Protein AF-A0A928U7F3-F1 (afdb_monomer)

Solvent-accessible surface area (backbone atoms only — not comparable to full-atom values): 9060 Å² total; per-residue (Å²): 130,66,70,42,72,34,93,86,77,70,48,79,35,59,64,86,54,61,47,37,93,84,77,61,50,74,54,89,68,88,76,76,92,75,88,82,84,86,81,84,83,84,86,74,95,69,89,91,80,71,87,81,70,75,76,76,86,79,80,78,76,76,83,55,61,68,59,56,49,50,27,54,47,36,42,52,48,17,53,53,52,25,50,50,33,44,52,51,14,54,55,46,19,63,64,29,47,80,78,35,62,66,56,11,55,49,38,36,53,52,21,49,52,50,18,50,53,51,26,50,53,32,40,51,53,18,50,51,54,49,53,54,52,52,51,52,51,50,52,51,52,53,50,56,56,50,61,73,69,58,132

pLDDT: mean 82.81, std 16.29, range [38.78, 98.19]

Radius of gyration: 26.11 Å; Cα contacts (8 Å, |Δi|>4): 104; chains: 1; bounding box: 52×38×79 Å

Sequence (151 aa):
MPTIQCQNCGAENVGTVNFCKQCGSKLERPSAPTPSPEPKAFAADLPASGTAVAPPPVRIENKFAALHGIASLCRLLAYIFAGLAVLGGIVAFFIALSDSFFAAVGALIGALIWATITYILWRVIGESISVLLDIEENTRRAATILEQRLP

Secondary structure (DSSP, 8-state):
--EEE-TTT--EEETT-SB-TTT--B----PPP----PPP-------------PPP------TTHHHHHHHHHHHHHHHHHHHHHHHHHHHHHHHHHTT-HHHHHHHHHHHHHHHHHHHHHHHHHHHHHHHHHHHHHHHHHHHHHHHTT--

Mean predicted aligned error: 15.54 Å

Foldseek 3Di:
DDWDADPVPRDIHDPPDQADPPPRHGGDDDDDDDDDDDDDDDDDDDDPDDDPPPPPDDPDPPPCPVLLVVLVVLLVVLVVQLVVLQVVLQVQLVVCVVPDNVSSVVSNVVSNVVSVVSSVVSNVVSVVSVVVVVVVVVVVVVVVVVVVVDD

Structure (mmCIF, N/CA/C/O backbone):
data_AF-A0A928U7F3-F1
#
_entry.id   AF-A0A928U7F3-F1
#
loop_
_atom_site.group_PDB
_atom_site.id
_atom_site.type_symbol
_atom_site.label_atom_id
_atom_site.label_alt_id
_atom_site.label_comp_id
_atom_site.label_asym_id
_atom_site.label_entity_id
_atom_site.label_seq_id
_atom_site.pdbx_PDB_ins_code
_atom_site.Cartn_x
_atom_site.Cartn_y
_atom_site.Cartn_z
_atom_site.occupancy
_atom_site.B_iso_or_equiv
_atom_site.auth_seq_id
_atom_site.auth_comp_id
_atom_site.auth_asym_id
_atom_site.auth_atom_id
_atom_site.pdbx_PDB_model_num
ATOM 1 N N . MET A 1 1 ? -14.747 -30.371 2.654 1.00 58.31 1 MET A N 1
ATOM 2 C CA . MET A 1 1 ? -14.410 -29.664 3.913 1.00 58.31 1 MET A CA 1
ATOM 3 C C . MET A 1 1 ? -15.557 -28.710 4.207 1.00 58.31 1 MET A C 1
ATOM 5 O O . MET A 1 1 ? -15.972 -28.059 3.258 1.00 58.31 1 MET A O 1
ATOM 9 N N . PRO A 1 2 ? -16.111 -28.653 5.429 1.00 79.06 2 PRO A N 1
ATOM 10 C CA . PRO A 1 2 ? -17.204 -27.730 5.727 1.00 79.06 2 PRO A CA 1
ATOM 11 C C . PRO A 1 2 ? -16.721 -26.284 5.567 1.00 79.06 2 PRO A C 1
ATOM 13 O O . PRO A 1 2 ? -15.642 -25.930 6.056 1.00 79.06 2 PRO A O 1
ATOM 16 N N . THR A 1 3 ? -17.496 -25.471 4.857 1.00 83.94 3 THR A N 1
ATOM 17 C CA . THR A 1 3 ? -17.262 -24.035 4.701 1.00 83.94 3 THR A CA 1
ATOM 18 C C . THR A 1 3 ? -18.208 -23.253 5.607 1.00 83.94 3 THR A C 1
ATOM 20 O O . THR A 1 3 ? -19.296 -23.714 5.949 1.00 83.94 3 THR A O 1
ATOM 23 N N . ILE A 1 4 ? -17.754 -22.091 6.069 1.00 88.38 4 ILE A N 1
ATOM 24 C CA . ILE A 1 4 ? -18.525 -21.169 6.899 1.00 88.38 4 ILE A CA 1
ATOM 25 C C . ILE A 1 4 ? -18.519 -19.794 6.237 1.00 88.38 4 ILE A C 1
ATOM 27 O O . ILE A 1 4 ? -17.471 -19.275 5.844 1.00 88.38 4 ILE A O 1
ATOM 31 N N . GLN A 1 5 ? -19.706 -19.218 6.096 1.00 90.88 5 GLN A N 1
ATOM 32 C CA . GLN A 1 5 ? -19.887 -17.876 5.563 1.00 90.88 5 GLN A CA 1
ATOM 33 C C . GLN A 1 5 ? -19.646 -16.852 6.669 1.00 90.88 5 GLN A C 1
ATOM 35 O O . GLN A 1 5 ? -20.165 -16.969 7.781 1.00 90.88 5 GLN A O 1
ATOM 40 N N . CYS A 1 6 ? -18.839 -15.839 6.374 1.00 89.94 6 CY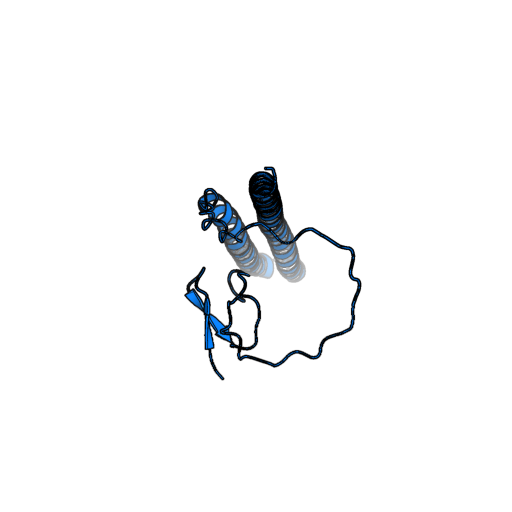S A N 1
ATOM 41 C CA . CYS A 1 6 ? -18.613 -14.748 7.304 1.00 89.94 6 CYS A CA 1
ATOM 42 C C . CYS A 1 6 ? -19.868 -13.872 7.401 1.00 89.94 6 CYS A C 1
ATOM 44 O O . CYS A 1 6 ? -20.237 -13.220 6.428 1.00 89.94 6 CYS A O 1
ATOM 46 N N . GLN A 1 7 ? -20.474 -13.777 8.587 1.00 87.62 7 GLN A N 1
ATOM 47 C CA . GLN A 1 7 ? -21.661 -12.935 8.796 1.00 87.62 7 GLN A CA 1
ATOM 48 C C . GLN A 1 7 ? -21.390 -11.427 8.656 1.00 87.62 7 GLN A C 1
ATOM 50 O O . GLN A 1 7 ? -22.325 -10.652 8.504 1.00 87.62 7 GLN A O 1
ATOM 55 N N . ASN A 1 8 ? -20.120 -11.008 8.688 1.00 85.00 8 ASN A N 1
ATOM 56 C CA . ASN A 1 8 ? -19.742 -9.600 8.584 1.00 85.00 8 ASN A CA 1
ATOM 57 C C . ASN A 1 8 ? -19.499 -9.134 7.136 1.00 85.00 8 ASN A C 1
ATOM 59 O O . ASN A 1 8 ? -19.794 -7.993 6.804 1.00 85.00 8 ASN A O 1
ATOM 63 N N . CYS A 1 9 ? -18.943 -9.987 6.266 1.00 85.69 9 CYS A N 1
ATOM 64 C CA . CYS A 1 9 ? -18.568 -9.589 4.897 1.00 85.69 9 CYS A CA 1
ATOM 65 C C . CYS A 1 9 ? -19.028 -10.544 3.787 1.00 85.69 9 CYS A C 1
ATOM 67 O O . CYS A 1 9 ? -18.752 -10.283 2.621 1.00 85.69 9 CYS A O 1
ATOM 69 N N . GLY A 1 10 ? -19.682 -11.660 4.124 1.00 86.31 10 GLY A N 1
ATOM 70 C CA . GLY A 1 10 ? -20.163 -12.644 3.147 1.00 86.31 10 GLY A CA 1
ATOM 71 C C . GLY A 1 10 ? -19.065 -13.453 2.451 1.00 86.31 10 GLY A C 1
ATOM 72 O O . GLY A 1 10 ? -19.337 -14.120 1.459 1.00 86.31 10 GLY A O 1
ATOM 73 N N . ALA A 1 11 ? -17.820 -13.383 2.931 1.00 88.38 11 ALA A N 1
ATOM 74 C CA . ALA A 1 11 ? -16.729 -14.185 2.393 1.00 88.38 11 ALA A CA 1
ATOM 75 C C . ALA A 1 11 ? -16.802 -15.634 2.890 1.00 88.38 11 ALA A C 1
ATOM 77 O O . ALA A 1 11 ? -17.009 -15.895 4.084 1.00 88.38 11 ALA A O 1
ATOM 78 N N . GLU A 1 12 ? -16.538 -16.573 1.987 1.00 91.50 12 GLU A N 1
ATOM 79 C CA . GLU A 1 12 ? -16.512 -17.994 2.300 1.00 91.50 12 GLU A CA 1
ATOM 80 C C . GLU A 1 12 ? -15.165 -18.391 2.921 1.00 91.50 12 GLU A C 1
ATOM 82 O O . GLU A 1 12 ? -14.086 -18.100 2.400 1.00 91.50 12 GLU A O 1
ATOM 87 N N . ASN A 1 13 ? -15.218 -19.048 4.078 1.00 88.88 13 ASN A N 1
ATOM 88 C CA . ASN A 1 13 ? -14.047 -19.458 4.839 1.00 88.88 13 ASN A CA 1
ATOM 89 C C . ASN A 1 13 ? -14.071 -20.966 5.099 1.00 88.88 13 ASN A C 1
ATOM 91 O O . ASN A 1 13 ? -15.123 -21.598 5.153 1.00 88.88 13 ASN A O 1
ATOM 95 N N . VAL A 1 14 ? -12.894 -21.559 5.301 1.00 86.31 14 VAL A N 1
ATOM 96 C CA . VAL A 1 14 ? -12.802 -22.966 5.719 1.00 86.31 14 VAL A CA 1
ATOM 97 C C . VAL A 1 14 ? -13.221 -23.088 7.187 1.00 86.31 14 VAL A C 1
ATOM 99 O O . VAL A 1 14 ? -12.790 -22.292 8.014 1.00 86.31 14 VAL A O 1
ATOM 102 N N . GLY A 1 15 ? -14.031 -24.084 7.547 1.00 80.38 15 GLY A N 1
ATOM 103 C CA . GLY A 1 15 ? -14.594 -24.214 8.903 1.00 80.38 15 GLY A CA 1
ATOM 104 C C . GLY A 1 15 ? -13.575 -24.434 10.036 1.00 80.38 15 GLY A C 1
ATOM 105 O O . GLY A 1 15 ? -13.957 -24.496 11.203 1.00 80.38 15 GLY A O 1
ATOM 106 N N . THR A 1 16 ? -12.284 -24.566 9.718 1.00 81.69 16 THR A N 1
ATOM 107 C CA . THR A 1 16 ? -11.184 -24.684 10.686 1.00 81.69 16 THR A CA 1
ATOM 108 C C . THR A 1 16 ? -10.583 -23.341 11.100 1.00 81.69 16 THR A C 1
ATOM 110 O O . THR A 1 16 ? -9.929 -23.286 12.143 1.00 81.69 16 THR A O 1
ATOM 113 N N . VAL A 1 17 ? -10.787 -22.263 10.330 1.00 82.75 17 VAL A N 1
ATOM 114 C CA . VAL A 1 17 ? -10.246 -20.942 10.681 1.00 82.75 17 VAL A CA 1
ATOM 115 C C . VAL A 1 17 ? -11.120 -20.243 11.720 1.00 82.75 17 VAL A C 1
ATOM 117 O O . VAL A 1 17 ? -12.344 -20.291 11.664 1.00 82.75 17 VAL A O 1
ATOM 120 N N . ASN A 1 18 ? -10.479 -19.577 12.681 1.00 90.12 18 ASN A N 1
ATOM 121 C CA . ASN A 1 18 ? -11.166 -18.825 13.738 1.00 90.12 18 ASN A CA 1
ATOM 122 C C . ASN A 1 18 ? -11.550 -17.399 13.310 1.00 90.12 18 ASN A C 1
ATOM 124 O O . ASN A 1 18 ? -12.398 -16.775 13.946 1.00 90.12 18 ASN A O 1
ATOM 128 N N . PHE A 1 19 ? -10.933 -16.894 12.239 1.00 91.62 19 PHE A N 1
ATOM 129 C CA . PHE A 1 19 ? -11.094 -15.530 11.742 1.00 91.62 19 PHE A CA 1
ATOM 130 C C . PHE A 1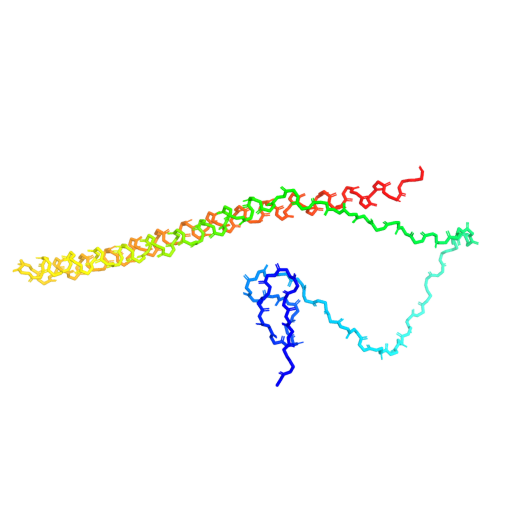 19 ? -11.321 -15.534 10.232 1.00 91.62 19 PHE A C 1
ATOM 132 O O . PHE A 1 19 ? -10.777 -16.376 9.512 1.00 91.62 19 PHE A O 1
ATOM 139 N N . CYS A 1 20 ? -12.117 -14.580 9.758 1.00 91.88 20 CYS A N 1
ATOM 140 C CA . CYS A 1 20 ? -12.372 -14.386 8.341 1.00 91.88 20 CYS A CA 1
ATOM 141 C C . CYS A 1 20 ? -11.102 -13.919 7.620 1.00 91.88 20 CYS A C 1
ATOM 143 O O . CYS A 1 20 ? -10.490 -12.924 8.004 1.00 91.88 20 CYS A O 1
ATOM 145 N N . LYS A 1 21 ? -10.748 -14.587 6.522 1.00 89.81 21 LYS A N 1
ATOM 146 C CA . LYS A 1 21 ? -9.566 -14.262 5.705 1.00 89.81 21 LYS A CA 1
ATOM 147 C C . LYS A 1 21 ? -9.681 -12.922 4.974 1.00 89.81 21 LYS A C 1
ATOM 149 O O . LYS A 1 21 ? -8.672 -12.376 4.546 1.00 89.81 21 LYS A O 1
ATOM 154 N N . GLN A 1 22 ? -10.906 -12.425 4.807 1.00 83.75 22 GLN A N 1
ATOM 155 C CA . GLN A 1 22 ? -11.198 -11.233 4.015 1.00 83.75 22 GLN A CA 1
ATOM 156 C C . GLN A 1 22 ? -11.453 -9.993 4.876 1.00 83.75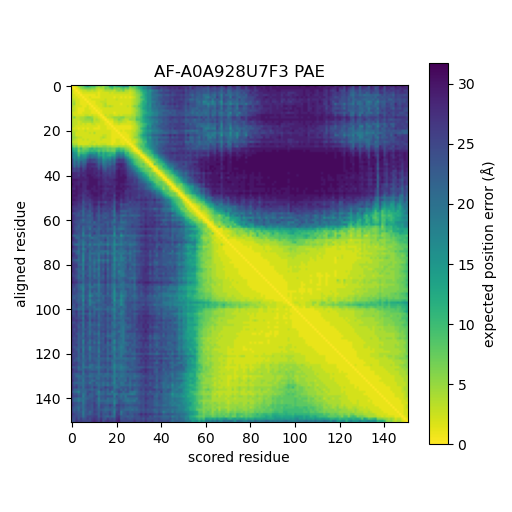 22 GLN A C 1
ATOM 158 O O . GLN A 1 22 ? -11.024 -8.905 4.506 1.00 83.75 22 GLN A O 1
ATOM 163 N N . CYS A 1 23 ? -12.112 -10.140 6.030 1.00 85.88 23 CYS A N 1
ATOM 164 C CA . CYS A 1 23 ? -12.452 -9.009 6.902 1.00 85.88 23 CYS A CA 1
ATOM 165 C C . CYS A 1 23 ? -11.961 -9.148 8.351 1.00 85.88 23 CYS A C 1
ATOM 167 O O . CYS A 1 23 ? -12.291 -8.303 9.174 1.00 85.88 23 CYS A O 1
ATOM 169 N N . GLY A 1 24 ? -11.259 -10.230 8.704 1.00 86.62 24 GLY A N 1
ATOM 170 C CA . GLY A 1 24 ? -10.687 -10.434 10.042 1.00 86.62 24 GLY A CA 1
ATOM 171 C C . GLY A 1 24 ? -11.685 -10.740 11.166 1.00 86.62 24 GLY A C 1
ATOM 172 O O . GLY A 1 24 ? -11.266 -11.054 12.275 1.00 86.62 24 GLY A O 1
ATOM 173 N N . SER A 1 25 ? -12.998 -10.706 10.913 1.00 88.62 25 SER A N 1
ATOM 174 C CA . SER A 1 25 ? -14.005 -10.938 11.957 1.00 88.62 25 SER A CA 1
ATOM 175 C C . SER A 1 25 ? -13.927 -12.365 12.502 1.00 88.62 25 SER A C 1
ATOM 177 O O . SER A 1 25 ? -13.749 -13.318 11.734 1.00 88.62 25 SER A O 1
ATOM 179 N N . LYS A 1 26 ? -14.134 -12.530 13.810 1.00 91.62 26 LYS A N 1
ATOM 180 C CA . LYS A 1 26 ? -14.222 -13.849 14.443 1.00 91.62 26 LYS A CA 1
ATOM 181 C C . LYS A 1 26 ? -15.398 -14.637 13.856 1.00 91.62 26 LYS A C 1
ATOM 183 O O . LYS A 1 26 ? -16.487 -14.096 13.689 1.00 91.62 26 LYS A O 1
ATOM 188 N N . LEU A 1 27 ? -15.165 -15.900 13.518 1.00 89.31 27 LEU A N 1
ATOM 189 C CA . LEU A 1 27 ? -16.194 -16.798 13.001 1.00 89.31 27 LEU A CA 1
ATOM 190 C C . LEU A 1 27 ? -16.787 -17.575 14.181 1.00 89.31 27 LEU A C 1
ATOM 192 O O . LEU A 1 27 ? -16.086 -18.353 14.832 1.00 89.31 27 LEU A O 1
ATOM 196 N N . GLU A 1 28 ? -18.061 -17.337 14.491 1.00 74.88 28 GLU A N 1
ATOM 197 C CA . GLU A 1 28 ? -18.766 -18.069 15.544 1.00 74.88 28 GLU A CA 1
ATOM 198 C C . GLU A 1 28 ? -19.042 -19.500 15.081 1.00 74.88 28 GLU A C 1
ATOM 200 O O . GLU A 1 28 ? -19.785 -19.740 14.129 1.00 74.88 28 GLU A O 1
ATOM 205 N N . ARG A 1 29 ? -18.406 -20.467 15.749 1.00 72.31 29 ARG A N 1
ATOM 206 C CA . ARG A 1 29 ? -18.692 -21.888 15.555 1.00 72.31 29 ARG A CA 1
ATOM 207 C C . ARG A 1 29 ? -19.743 -22.341 16.567 1.00 72.31 29 ARG A C 1
ATOM 209 O O . ARG A 1 29 ? -19.584 -22.043 17.751 1.00 72.31 29 ARG A O 1
ATOM 216 N N . PRO A 1 30 ? -20.744 -23.133 16.149 1.00 59.53 30 PRO A N 1
ATOM 217 C CA . PRO A 1 30 ? -21.536 -23.920 17.079 1.00 59.53 30 PRO A CA 1
ATOM 218 C C . PRO A 1 30 ? -20.595 -24.851 17.852 1.00 59.53 30 PRO A C 1
ATOM 220 O O . PRO A 1 30 ? -19.959 -25.738 17.282 1.00 59.53 30 PRO A O 1
ATOM 223 N N . SER A 1 31 ? -20.444 -24.587 19.145 1.00 46.38 31 SER A N 1
ATOM 224 C CA . SER A 1 31 ? -19.660 -25.403 20.065 1.00 46.38 31 SER A CA 1
ATOM 225 C C . SER A 1 31 ? -20.350 -26.755 20.240 1.00 46.38 31 SER A C 1
ATOM 227 O O . SER A 1 31 ? -21.460 -26.808 20.765 1.00 46.38 31 SER A O 1
ATOM 229 N N . ALA A 1 32 ? -19.704 -27.850 19.835 1.00 50.53 32 ALA A N 1
ATOM 230 C CA . ALA A 1 32 ? -20.105 -29.174 20.306 1.00 50.53 32 ALA A CA 1
ATOM 231 C C . ALA A 1 32 ? -19.839 -29.253 21.826 1.00 50.53 32 ALA A C 1
ATOM 233 O O . ALA A 1 32 ? -18.841 -28.692 22.288 1.00 50.53 32 ALA A O 1
ATOM 234 N N . PRO A 1 33 ? -20.711 -29.890 22.625 1.00 48.91 33 PRO A N 1
ATOM 235 C CA . PRO A 1 33 ? -20.531 -29.960 24.068 1.00 48.91 33 PRO A CA 1
ATOM 236 C C . PRO A 1 33 ? -19.401 -30.941 24.400 1.00 48.91 33 PRO A C 1
ATOM 238 O O . PRO A 1 33 ? -19.514 -32.133 24.123 1.00 48.91 33 PRO A O 1
ATOM 241 N N . THR A 1 34 ? -18.325 -30.452 25.015 1.00 38.78 34 THR A N 1
ATOM 242 C CA . THR A 1 34 ? -17.273 -31.300 25.596 1.00 38.78 34 THR A CA 1
ATOM 243 C C . THR A 1 34 ? -17.348 -31.200 27.123 1.00 38.78 34 THR A C 1
ATOM 245 O O . THR A 1 34 ? -17.373 -30.082 27.644 1.00 38.78 34 THR A O 1
ATOM 248 N N . PRO A 1 35 ? -17.405 -32.331 27.852 1.00 56.53 35 PRO A N 1
ATOM 249 C CA . PRO A 1 35 ? -17.527 -32.345 29.304 1.00 56.53 35 PRO A CA 1
ATOM 250 C C . PRO A 1 35 ? -16.217 -31.931 29.991 1.00 56.53 35 PRO A C 1
ATOM 252 O O . PRO A 1 35 ? -15.120 -32.314 29.587 1.00 56.53 35 PRO A O 1
ATOM 255 N N . SER A 1 36 ? -16.379 -31.129 31.040 1.00 45.09 36 SER A N 1
ATOM 256 C CA . SER A 1 36 ? -15.346 -30.566 31.913 1.00 45.09 36 SER A CA 1
ATOM 257 C C . SER A 1 36 ? -14.707 -31.619 32.831 1.00 45.09 36 SER A C 1
ATOM 259 O O . SER A 1 36 ? -15.438 -32.432 33.399 1.00 45.09 36 SER A O 1
ATOM 261 N N . PRO A 1 37 ? -13.388 -31.551 33.089 1.00 56.62 37 PRO A N 1
ATOM 262 C CA . PRO A 1 37 ? -12.808 -31.957 34.359 1.00 56.62 37 PRO A CA 1
ATOM 263 C C . PRO A 1 37 ? -12.411 -30.718 35.176 1.00 56.62 37 PRO A C 1
ATOM 265 O O . PRO A 1 37 ? -11.565 -29.912 34.793 1.00 56.62 37 PRO A O 1
ATOM 268 N N . GLU A 1 38 ? -13.055 -30.614 36.328 1.00 52.44 38 GLU A N 1
ATOM 269 C CA . GLU A 1 38 ? -12.907 -29.635 37.402 1.00 52.44 38 GLU A CA 1
ATOM 270 C C . GLU A 1 38 ? -11.523 -29.685 38.090 1.00 52.44 38 GLU A C 1
ATOM 272 O O . GLU A 1 38 ? -11.069 -30.766 38.479 1.00 52.44 38 GLU A O 1
ATOM 277 N N . PRO A 1 39 ? -10.865 -28.533 38.330 1.00 48.28 39 PRO A N 1
ATOM 278 C CA . PRO A 1 39 ? -9.870 -28.399 39.392 1.00 48.28 39 PRO A CA 1
ATOM 279 C C . PRO A 1 39 ? -10.442 -27.651 40.605 1.00 48.28 39 PRO A C 1
ATOM 281 O O . PRO A 1 39 ? -11.078 -26.605 40.493 1.00 48.28 39 PRO A O 1
ATOM 284 N N . LYS A 1 40 ? -10.165 -28.225 41.776 1.00 51.78 40 LYS A N 1
ATOM 285 C CA . LYS A 1 40 ? -10.686 -27.902 43.107 1.00 51.78 40 LYS A CA 1
ATOM 286 C C . LYS A 1 40 ? -10.451 -26.454 43.571 1.00 51.78 40 LYS A C 1
ATOM 288 O O . LYS A 1 40 ? -9.325 -25.971 43.573 1.00 51.78 40 LYS A O 1
ATOM 293 N N . ALA A 1 41 ? -11.535 -25.881 44.095 1.00 48.84 41 ALA A N 1
ATOM 294 C CA . ALA A 1 41 ? -11.662 -25.075 45.313 1.00 48.84 41 ALA A CA 1
ATOM 295 C C . ALA A 1 41 ? -10.581 -24.020 45.636 1.00 48.84 41 ALA A C 1
ATOM 297 O O . ALA A 1 41 ? -9.586 -24.301 46.300 1.00 48.84 41 ALA A O 1
ATOM 298 N N . PHE A 1 42 ? -10.917 -22.760 45.351 1.00 46.22 42 PHE A N 1
ATOM 299 C CA . PHE A 1 42 ? -10.642 -21.649 46.263 1.00 46.22 42 PHE A CA 1
ATOM 300 C C .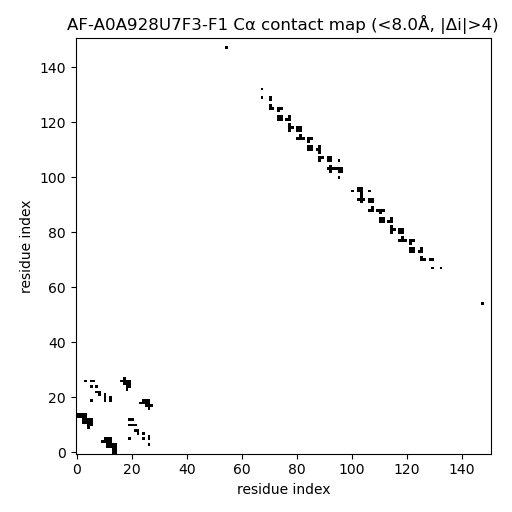 PHE A 1 42 ? -11.995 -21.031 46.638 1.00 46.22 42 PHE A C 1
ATOM 302 O O . PHE A 1 42 ? -12.549 -20.216 45.905 1.00 46.22 42 PHE A O 1
ATOM 309 N N . ALA A 1 43 ? -12.578 -21.510 47.738 1.00 50.06 43 ALA A N 1
ATOM 310 C CA . ALA A 1 43 ? -13.772 -20.916 48.321 1.00 50.06 43 ALA A CA 1
ATOM 311 C C . ALA A 1 43 ? -13.336 -19.711 49.164 1.00 50.06 43 ALA A C 1
ATOM 313 O O . ALA A 1 43 ? -12.794 -19.874 50.254 1.00 50.06 43 ALA A O 1
ATOM 314 N N . ALA A 1 44 ? -13.536 -18.511 48.626 1.00 49.59 44 ALA A N 1
ATOM 315 C CA . ALA A 1 44 ? -13.709 -17.312 49.430 1.00 49.59 44 ALA A CA 1
ATOM 316 C C . ALA A 1 44 ? -15.202 -16.979 49.386 1.00 49.59 44 ALA A C 1
ATOM 318 O O . ALA A 1 44 ? -15.760 -16.759 48.309 1.00 49.59 44 ALA A O 1
ATOM 319 N N . ASP A 1 45 ? -15.838 -17.034 50.553 1.00 50.53 45 ASP A N 1
ATOM 320 C CA . ASP A 1 45 ? -17.264 -16.812 50.757 1.00 50.53 45 ASP A CA 1
ATOM 321 C C . ASP A 1 45 ? -17.713 -15.457 50.189 1.00 50.53 45 ASP A C 1
ATOM 323 O O . ASP A 1 45 ? -17.381 -14.394 50.714 1.00 50.53 45 ASP A O 1
ATOM 327 N N . LEU A 1 46 ? -18.510 -15.502 49.121 1.00 56.50 46 LEU A N 1
ATOM 328 C CA . LEU A 1 46 ? -19.330 -14.388 48.650 1.00 56.50 46 LEU A CA 1
ATOM 329 C C . LEU A 1 46 ? -20.801 -14.772 48.873 1.00 56.50 46 LEU A C 1
ATOM 331 O O . LEU A 1 46 ? -21.204 -15.863 48.459 1.00 56.50 46 LEU A O 1
ATOM 335 N N . PRO A 1 47 ? -21.617 -13.923 49.526 1.00 53.47 47 PRO A N 1
ATOM 336 C CA . PRO A 1 47 ? -23.010 -14.243 49.803 1.00 53.47 47 PRO A CA 1
ATOM 337 C C . PRO A 1 47 ? -23.801 -14.399 48.500 1.00 53.47 47 PRO A C 1
ATOM 339 O O . PRO A 1 47 ? -23.948 -13.472 47.704 1.00 53.47 47 PRO A O 1
ATOM 342 N N . ALA A 1 48 ? -24.334 -15.604 48.307 1.00 56.25 48 ALA A N 1
ATOM 343 C CA . ALA A 1 48 ? -25.235 -15.955 47.225 1.00 56.25 48 ALA A CA 1
ATOM 344 C C . ALA A 1 48 ? -26.639 -15.396 47.504 1.00 56.25 48 ALA A C 1
ATOM 346 O O . ALA A 1 48 ? -27.475 -16.050 48.124 1.00 56.25 48 ALA A O 1
ATOM 347 N N . SER A 1 49 ? -26.914 -14.176 47.050 1.00 55.62 49 SER A N 1
ATOM 348 C CA . SER A 1 49 ? -28.284 -13.728 46.774 1.00 55.62 49 SER A CA 1
ATOM 349 C C . SER A 1 49 ? -28.281 -12.514 45.863 1.00 55.62 49 SER A C 1
ATOM 351 O O . SER A 1 49 ? -28.321 -11.367 46.291 1.00 55.62 49 SER A O 1
ATOM 353 N N . GLY A 1 50 ? -28.260 -12.803 44.571 1.00 53.84 50 GLY A N 1
ATOM 354 C CA . GLY A 1 50 ? -28.694 -11.891 43.532 1.00 53.84 50 GLY A CA 1
ATOM 355 C C . GLY A 1 50 ? -29.158 -12.752 42.375 1.00 53.84 50 GLY A C 1
ATOM 356 O O . GLY A 1 50 ? -28.358 -13.480 41.793 1.00 53.84 50 GLY A O 1
ATOM 357 N N . THR A 1 51 ? -30.456 -12.739 42.079 1.00 51.97 51 THR A N 1
ATOM 358 C CA . THR A 1 51 ? -30.988 -13.264 40.820 1.00 51.97 51 THR A CA 1
ATOM 359 C C . THR A 1 51 ? -30.144 -12.694 39.688 1.00 51.97 51 THR A C 1
ATOM 361 O O . THR A 1 51 ? -30.168 -11.484 39.466 1.00 51.97 51 THR A O 1
ATOM 364 N N . ALA A 1 52 ? -29.365 -13.545 39.020 1.00 56.28 52 ALA A N 1
ATOM 365 C CA . ALA A 1 52 ? -28.584 -13.168 37.854 1.00 56.28 52 ALA A CA 1
ATOM 366 C C . ALA A 1 52 ? -29.560 -12.813 36.726 1.00 56.28 52 ALA A C 1
ATOM 368 O O . ALA A 1 52 ? -29.944 -13.653 35.913 1.00 56.28 52 ALA A O 1
ATOM 369 N N . VAL A 1 53 ? -30.018 -11.564 36.720 1.00 61.31 53 VAL A N 1
ATOM 370 C CA . VAL A 1 53 ? -30.671 -10.963 35.567 1.00 61.31 53 VAL A CA 1
ATOM 371 C C . VAL A 1 53 ? -29.601 -10.932 34.486 1.00 61.31 53 VAL A C 1
ATOM 373 O O . VAL A 1 53 ? -28.579 -10.263 34.642 1.00 61.31 53 VAL A O 1
ATOM 376 N N . ALA A 1 54 ? -29.791 -11.723 33.429 1.00 65.75 54 ALA A N 1
ATOM 377 C CA . ALA A 1 54 ? -28.916 -11.671 32.269 1.00 65.75 54 ALA A CA 1
ATOM 378 C C . ALA A 1 54 ? -28.840 -10.205 31.807 1.00 65.75 54 ALA A C 1
ATOM 380 O O . ALA A 1 54 ? -29.898 -9.589 31.625 1.00 65.75 54 ALA A O 1
ATOM 381 N N . PRO A 1 55 ? -27.636 -9.620 31.669 1.00 62.03 55 PRO A N 1
ATOM 382 C CA . PRO A 1 55 ? -27.525 -8.231 31.267 1.00 62.03 55 PRO A CA 1
ATOM 383 C C . PRO A 1 55 ? -28.230 -8.057 29.917 1.00 62.03 55 PRO A C 1
ATOM 385 O O . PRO A 1 55 ? -28.097 -8.919 29.038 1.00 62.03 55 PRO A O 1
ATOM 388 N N . PRO A 1 56 ? -29.014 -6.980 29.743 1.00 68.31 56 PRO A N 1
ATOM 389 C CA . PRO A 1 56 ? -29.698 -6.732 28.488 1.00 68.31 56 PRO A CA 1
ATOM 390 C C . PRO A 1 56 ? -28.668 -6.660 27.351 1.00 68.31 56 PRO A C 1
ATOM 392 O O . PRO A 1 56 ? -27.559 -6.153 27.557 1.00 68.31 56 PRO A O 1
ATOM 395 N N . PRO A 1 57 ? -29.003 -7.163 26.150 1.00 69.62 57 PRO A N 1
ATOM 396 C CA . PRO A 1 57 ? -28.086 -7.134 25.021 1.00 69.62 57 PRO A CA 1
ATOM 397 C C . PRO A 1 57 ? -27.724 -5.682 24.692 1.00 69.62 57 PRO A C 1
ATOM 399 O O . PRO A 1 57 ? -28.566 -4.907 24.235 1.00 69.62 57 PRO A O 1
ATOM 402 N N . VAL A 1 58 ? -26.464 -5.309 24.927 1.00 63.00 58 VAL A N 1
ATOM 403 C CA . VAL A 1 58 ? -25.941 -3.990 24.558 1.00 63.00 58 VAL A CA 1
ATOM 404 C C . VAL A 1 58 ? -25.843 -3.939 23.043 1.00 63.00 58 VAL A C 1
ATOM 406 O O . VAL A 1 58 ? -24.979 -4.578 22.441 1.00 63.00 58 VAL A O 1
ATOM 409 N N . ARG A 1 59 ? -26.733 -3.175 22.408 1.00 62.41 59 ARG A N 1
ATOM 410 C CA . ARG A 1 59 ? -26.591 -2.840 20.991 1.00 62.41 59 ARG A CA 1
ATOM 411 C C . ARG A 1 59 ? -25.539 -1.753 20.857 1.00 62.41 59 ARG A C 1
ATOM 413 O O . ARG A 1 59 ? -25.818 -0.578 21.067 1.00 62.41 59 ARG A O 1
ATOM 420 N N . ILE A 1 60 ? -24.328 -2.156 20.501 1.00 62.31 60 ILE A N 1
ATOM 421 C CA . ILE A 1 60 ? -23.309 -1.216 20.048 1.00 62.31 60 ILE A CA 1
ATOM 422 C C . ILE A 1 60 ? -23.649 -0.867 18.603 1.00 62.31 60 ILE A C 1
ATOM 424 O O . ILE A 1 60 ? -23.532 -1.697 17.706 1.00 62.31 60 ILE A O 1
ATOM 428 N N . GLU A 1 61 ? -24.143 0.347 18.382 1.00 64.81 61 GLU A N 1
ATOM 429 C CA . GLU A 1 61 ? -24.338 0.857 17.029 1.00 64.81 61 GLU A CA 1
ATOM 430 C C . GLU A 1 61 ? -22.977 1.105 16.375 1.00 64.81 61 GLU A C 1
ATOM 432 O O . GLU A 1 61 ? -22.155 1.877 16.878 1.00 64.81 61 GLU A O 1
ATOM 437 N N . ASN A 1 62 ? -22.756 0.451 15.233 1.00 63.91 62 ASN A N 1
ATOM 438 C CA . ASN A 1 62 ? -21.546 0.553 14.420 1.00 63.91 62 ASN A CA 1
ATOM 439 C C . ASN A 1 62 ? -21.468 1.930 13.739 1.00 63.91 62 ASN A C 1
ATOM 441 O O . ASN A 1 62 ? -21.662 2.065 12.531 1.00 63.91 62 ASN A O 1
ATOM 445 N N . LYS A 1 63 ? -21.186 2.977 14.517 1.00 65.94 63 LYS A N 1
ATOM 446 C CA . LYS A 1 63 ? -21.092 4.361 14.028 1.00 65.94 63 LYS A CA 1
ATOM 447 C C . LYS A 1 63 ? -19.933 4.587 13.043 1.00 65.94 63 LYS A C 1
ATOM 449 O O . LYS A 1 63 ? -19.960 5.559 12.297 1.00 65.94 63 LYS A O 1
ATOM 454 N N . PHE A 1 64 ? -18.952 3.683 12.992 1.00 70.44 64 PHE A N 1
ATOM 455 C CA . PHE A 1 64 ? -17.708 3.850 12.229 1.00 70.44 64 PHE A CA 1
ATOM 456 C C . PHE A 1 64 ? -17.651 3.083 10.900 1.00 70.44 64 PHE A C 1
ATOM 458 O O . PHE A 1 64 ? -16.581 2.975 10.300 1.00 70.44 64 PHE A O 1
ATOM 465 N N . ALA A 1 65 ? -18.784 2.591 10.386 1.00 74.25 65 ALA A N 1
ATOM 466 C CA . ALA A 1 65 ? -18.821 1.872 9.106 1.00 74.25 65 ALA A CA 1
ATOM 467 C C . ALA A 1 65 ? -18.183 2.675 7.948 1.00 74.25 65 ALA A C 1
ATOM 469 O O . ALA A 1 65 ? -17.460 2.117 7.123 1.00 74.25 65 ALA A O 1
ATOM 470 N N . ALA A 1 66 ? -18.379 3.999 7.929 1.00 77.25 66 ALA A N 1
ATOM 471 C CA . ALA A 1 66 ? -17.770 4.882 6.935 1.00 77.25 66 ALA A CA 1
ATOM 472 C C . ALA A 1 66 ? -16.235 4.950 7.052 1.00 77.25 66 ALA A C 1
ATOM 474 O O . ALA A 1 66 ? -15.547 4.955 6.032 1.00 77.25 66 ALA A O 1
ATOM 475 N N . LEU A 1 67 ? -15.682 4.950 8.272 1.00 79.81 67 LEU A N 1
ATOM 476 C CA . LEU A 1 67 ? -14.236 5.070 8.492 1.00 79.81 67 LEU A CA 1
ATOM 477 C C . LEU A 1 67 ? -13.483 3.781 8.127 1.00 79.81 67 LEU A C 1
ATOM 479 O O . LEU A 1 67 ? -12.403 3.855 7.540 1.00 79.81 67 LEU A O 1
ATOM 483 N N . HIS A 1 68 ? -14.077 2.604 8.347 1.00 80.31 68 HIS A N 1
ATOM 484 C CA . HIS A 1 68 ? -13.525 1.357 7.798 1.00 80.31 68 HIS A CA 1
ATOM 485 C C . HIS A 1 68 ? -13.545 1.336 6.262 1.00 80.31 68 HIS A C 1
ATOM 487 O O . HIS A 1 68 ? -12.633 0.787 5.637 1.00 80.31 68 HIS A O 1
ATOM 493 N N . GLY A 1 69 ? -14.538 1.985 5.644 1.00 85.06 69 GLY A N 1
ATOM 494 C CA . GLY A 1 69 ? -14.581 2.196 4.198 1.00 85.06 69 GLY A CA 1
ATOM 495 C C . GLY A 1 69 ? -13.362 2.966 3.684 1.00 85.06 69 GLY A C 1
ATOM 496 O O . GLY A 1 69 ? -12.768 2.572 2.682 1.00 85.06 69 GLY A O 1
ATOM 497 N N . ILE A 1 70 ? -12.927 4.000 4.411 1.00 88.69 70 ILE A N 1
ATOM 498 C CA . ILE A 1 70 ? -11.735 4.791 4.069 1.00 88.69 70 ILE A CA 1
ATOM 499 C C . ILE A 1 70 ? -10.466 3.931 4.150 1.00 88.69 70 ILE A C 1
ATOM 501 O O . ILE A 1 70 ? -9.663 3.944 3.220 1.00 88.69 70 ILE A O 1
ATOM 505 N N . ALA A 1 71 ? -10.303 3.122 5.202 1.00 88.94 71 ALA A N 1
ATOM 506 C CA . ALA A 1 71 ? -9.152 2.220 5.320 1.00 88.94 71 ALA A CA 1
ATOM 507 C C . ALA A 1 71 ? -9.097 1.204 4.160 1.00 88.94 71 ALA A C 1
ATOM 509 O O . ALA A 1 71 ? -8.034 0.955 3.582 1.00 88.94 71 ALA A O 1
ATOM 510 N N . SER A 1 72 ? -10.251 0.654 3.763 1.00 88.12 72 SER A N 1
ATOM 511 C CA . SER A 1 72 ? -10.349 -0.222 2.589 1.00 88.12 72 SER A CA 1
ATOM 512 C C . SER A 1 72 ? -10.024 0.515 1.287 1.00 88.12 72 SER A C 1
ATOM 514 O O . SER A 1 72 ? -9.324 -0.029 0.430 1.00 88.12 72 SER A O 1
ATOM 516 N N . LEU A 1 73 ? -10.487 1.757 1.141 1.00 91.81 73 LEU A N 1
ATOM 517 C CA . LEU A 1 73 ? -10.191 2.597 -0.016 1.00 91.81 73 LEU A CA 1
ATOM 518 C C . LEU A 1 73 ? -8.688 2.878 -0.131 1.00 91.81 73 LEU A C 1
ATOM 520 O O . LEU A 1 73 ? -8.134 2.733 -1.216 1.00 91.81 73 LEU A O 1
ATOM 524 N N . CYS A 1 74 ? -8.003 3.198 0.969 1.00 91.62 74 CYS A N 1
ATOM 525 C CA . CYS A 1 74 ? -6.551 3.396 0.973 1.00 91.62 74 CYS A CA 1
ATOM 526 C C . CYS A 1 74 ? -5.794 2.138 0.525 1.00 91.62 74 CYS A C 1
ATOM 528 O O . CYS A 1 74 ? -4.849 2.236 -0.259 1.00 91.62 74 CYS A O 1
ATOM 530 N N . ARG A 1 75 ? -6.230 0.945 0.957 1.00 92.38 75 ARG A N 1
ATOM 531 C CA . ARG A 1 75 ? -5.648 -0.325 0.489 1.00 92.38 75 ARG A CA 1
ATOM 532 C C . ARG A 1 75 ? -5.875 -0.533 -1.011 1.00 92.38 75 ARG A C 1
ATOM 534 O O . ARG A 1 75 ? -4.956 -0.963 -1.701 1.00 92.38 75 ARG A O 1
ATOM 541 N N . LEU A 1 76 ? -7.064 -0.212 -1.524 1.00 93.75 76 LEU A N 1
ATOM 542 C CA . LEU A 1 76 ? -7.359 -0.285 -2.958 1.00 93.75 76 LEU A CA 1
ATOM 543 C C . LEU A 1 76 ? -6.486 0.692 -3.760 1.00 93.75 76 LEU A C 1
ATOM 545 O O . LEU A 1 76 ? -5.880 0.301 -4.756 1.00 93.75 76 LEU A O 1
ATOM 549 N N . LEU A 1 77 ? -6.368 1.937 -3.293 1.00 94.44 77 LEU A N 1
ATOM 550 C CA . LEU A 1 77 ? -5.508 2.953 -3.900 1.00 94.44 77 LEU A CA 1
ATOM 551 C C . LEU A 1 77 ? -4.040 2.516 -3.928 1.00 94.44 77 LEU A C 1
ATOM 553 O O . LEU A 1 77 ? -3.373 2.751 -4.932 1.00 94.44 77 LEU A O 1
ATOM 557 N N . ALA A 1 78 ? -3.555 1.818 -2.894 1.00 94.50 78 ALA A N 1
ATOM 558 C CA . ALA A 1 78 ? -2.205 1.254 -2.877 1.00 94.50 78 ALA A CA 1
ATOM 559 C C . ALA A 1 78 ? -1.947 0.352 -4.095 1.00 94.50 78 ALA A C 1
ATOM 561 O O . ALA A 1 78 ? -0.929 0.498 -4.771 1.00 94.50 78 ALA A O 1
ATOM 562 N N . TYR A 1 79 ? -2.881 -0.555 -4.401 1.00 95.1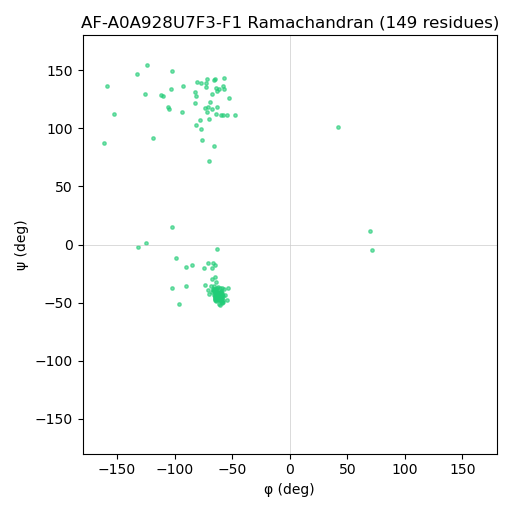2 79 TYR A N 1
ATOM 563 C CA . TYR A 1 79 ? -2.771 -1.446 -5.558 1.00 95.12 79 TYR A CA 1
ATOM 564 C C . TYR A 1 79 ? -2.876 -0.690 -6.882 1.00 95.12 79 TYR A C 1
ATOM 566 O O . TYR A 1 79 ? -2.107 -0.971 -7.800 1.00 95.12 79 TYR A O 1
ATOM 574 N N . ILE A 1 80 ? -3.789 0.283 -6.977 1.00 97.31 80 ILE A N 1
ATOM 575 C CA . ILE A 1 80 ? -3.963 1.093 -8.189 1.00 97.31 80 ILE A CA 1
ATOM 576 C C . ILE A 1 80 ? -2.678 1.869 -8.493 1.00 97.31 80 ILE A C 1
ATOM 578 O O . ILE A 1 80 ? -2.153 1.768 -9.600 1.00 97.31 80 ILE A O 1
ATOM 582 N N . PHE A 1 81 ? -2.128 2.595 -7.517 1.00 96.81 81 PHE A N 1
ATOM 583 C CA . PHE A 1 81 ? -0.906 3.373 -7.719 1.00 96.81 81 PHE A CA 1
ATOM 584 C C . PHE A 1 81 ? 0.310 2.494 -8.005 1.00 96.81 81 PHE A C 1
ATOM 586 O O . PHE A 1 81 ? 1.104 2.836 -8.879 1.00 96.81 81 PHE A O 1
ATOM 593 N N . ALA A 1 82 ? 0.442 1.348 -7.330 1.00 95.81 82 ALA A N 1
ATOM 594 C CA . ALA A 1 82 ? 1.505 0.394 -7.625 1.00 95.81 82 ALA A CA 1
ATOM 595 C C . ALA A 1 82 ? 1.402 -0.134 -9.065 1.00 95.81 82 ALA A C 1
ATOM 597 O O . ALA A 1 82 ? 2.393 -0.132 -9.792 1.00 95.81 82 ALA A O 1
ATOM 598 N N . GLY A 1 83 ? 0.200 -0.519 -9.506 1.00 96.06 83 GLY A N 1
ATOM 599 C CA . GLY A 1 83 ? -0.044 -0.982 -10.873 1.00 96.06 83 GLY A CA 1
ATOM 600 C C . GLY A 1 83 ? 0.251 0.090 -11.922 1.00 96.06 83 GLY A C 1
ATOM 601 O O . GLY A 1 83 ? 0.924 -0.190 -12.913 1.00 96.06 83 GLY A O 1
ATOM 602 N N . LEU A 1 84 ? -0.184 1.331 -11.683 1.00 97.88 84 LEU A N 1
ATOM 603 C CA . LEU A 1 84 ? 0.109 2.467 -12.561 1.00 97.88 84 LEU A CA 1
ATOM 604 C C . LEU A 1 84 ? 1.610 2.772 -12.630 1.00 97.88 84 LEU A C 1
ATOM 606 O O . LEU A 1 84 ? 2.119 3.039 -13.715 1.00 97.88 84 LEU A O 1
ATOM 610 N N . ALA A 1 85 ? 2.330 2.695 -11.509 1.00 97.12 85 ALA A N 1
ATOM 611 C CA . ALA A 1 85 ? 3.777 2.889 -11.481 1.00 97.12 85 ALA A CA 1
ATOM 612 C C . ALA A 1 85 ? 4.518 1.799 -12.275 1.00 97.12 85 ALA A C 1
ATOM 614 O O . ALA A 1 85 ? 5.435 2.111 -13.033 1.00 97.12 85 ALA A O 1
ATOM 615 N N . VAL A 1 86 ? 4.085 0.537 -12.169 1.00 97.56 86 VAL A N 1
ATOM 616 C CA . VAL A 1 86 ? 4.638 -0.570 -12.967 1.00 97.56 86 VAL A CA 1
ATOM 617 C C . VAL A 1 86 ? 4.357 -0.365 -14.457 1.00 97.56 86 VAL A C 1
ATOM 619 O O . VAL A 1 86 ? 5.279 -0.457 -15.265 1.00 97.56 86 VAL A O 1
ATOM 622 N N . LEU A 1 87 ? 3.116 -0.036 -14.831 1.00 98.06 87 LEU A N 1
ATOM 623 C CA . LEU A 1 87 ? 2.746 0.252 -16.222 1.00 98.06 87 LEU A CA 1
ATOM 624 C C . LEU A 1 87 ? 3.551 1.425 -16.793 1.00 98.06 87 LEU A C 1
ATOM 626 O O . LEU A 1 87 ? 4.099 1.316 -17.888 1.00 98.06 87 LEU A O 1
ATOM 630 N N . GLY A 1 88 ? 3.678 2.516 -16.035 1.00 97.56 88 GLY A N 1
ATOM 631 C CA . GLY A 1 88 ? 4.508 3.660 -16.407 1.00 97.56 88 GLY A CA 1
ATOM 632 C C . GLY A 1 88 ? 5.979 3.279 -16.584 1.00 97.56 88 GLY A C 1
ATOM 633 O O . GLY A 1 88 ? 6.607 3.705 -17.549 1.00 97.56 88 GLY A O 1
ATOM 634 N N . GLY A 1 89 ? 6.508 2.413 -15.715 1.00 97.50 89 GLY A N 1
ATOM 635 C CA . GLY A 1 89 ? 7.856 1.858 -15.830 1.00 97.50 89 GLY A CA 1
ATOM 636 C C . GLY A 1 89 ? 8.079 1.033 -17.094 1.00 97.50 89 GLY A C 1
ATOM 637 O O . GLY A 1 89 ? 9.113 1.173 -17.741 1.00 97.50 89 GLY A O 1
ATOM 638 N N . ILE A 1 90 ? 7.101 0.209 -17.481 1.00 97.69 90 ILE A N 1
ATOM 639 C CA . ILE A 1 90 ? 7.153 -0.579 -18.722 1.00 97.69 90 ILE A CA 1
ATOM 640 C C . ILE A 1 90 ? 7.165 0.349 -19.941 1.00 97.69 90 ILE A C 1
ATOM 642 O O . ILE A 1 90 ? 7.977 0.166 -20.844 1.00 97.69 90 ILE A O 1
ATOM 646 N N . VAL A 1 91 ? 6.308 1.373 -19.962 1.00 98.00 91 VAL A N 1
ATOM 647 C CA . VAL A 1 91 ? 6.298 2.368 -21.047 1.00 98.00 91 VAL A CA 1
ATOM 648 C C . VAL A 1 91 ? 7.638 3.107 -21.115 1.00 98.00 91 VAL A C 1
ATOM 650 O O . VAL A 1 91 ? 8.230 3.200 -22.189 1.00 98.00 91 VAL A O 1
ATOM 653 N N . ALA A 1 92 ? 8.159 3.568 -19.974 1.00 96.94 92 ALA A N 1
ATOM 654 C CA . ALA A 1 92 ? 9.454 4.239 -19.894 1.00 96.94 92 ALA A CA 1
ATOM 655 C C . ALA A 1 92 ? 10.613 3.339 -20.355 1.00 96.94 92 ALA A C 1
ATOM 657 O O . ALA A 1 92 ? 11.519 3.819 -21.032 1.00 96.94 92 ALA A O 1
ATOM 658 N N . PHE A 1 93 ? 10.565 2.037 -20.051 1.00 97.44 93 PHE A N 1
ATOM 659 C CA . PHE A 1 93 ? 11.539 1.059 -20.535 1.00 97.44 93 PHE A CA 1
ATOM 660 C C . PHE A 1 93 ? 11.580 1.020 -22.065 1.00 97.44 93 PHE A C 1
ATOM 662 O O . PHE A 1 93 ? 12.660 1.132 -22.635 1.00 97.44 93 PHE A O 1
ATOM 669 N N . PHE A 1 94 ? 10.429 0.908 -22.738 1.00 97.06 94 PHE A N 1
ATOM 670 C CA . PHE A 1 94 ? 10.389 0.852 -24.205 1.00 97.06 94 PHE A CA 1
ATOM 671 C C . PHE A 1 94 ? 10.858 2.149 -24.864 1.00 97.06 94 PHE A C 1
ATOM 673 O O . PHE A 1 94 ? 11.522 2.087 -25.895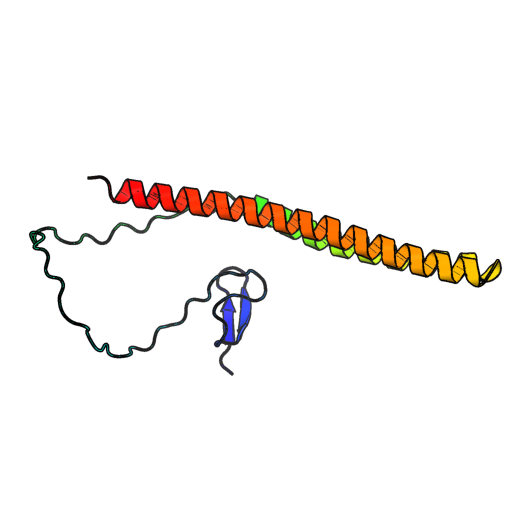 1.00 97.06 94 PHE A O 1
ATOM 680 N N . ILE A 1 95 ? 10.557 3.303 -24.260 1.00 96.50 95 ILE A N 1
ATOM 681 C CA . ILE A 1 95 ? 11.060 4.600 -24.732 1.00 96.50 95 ILE A CA 1
ATOM 682 C C . ILE A 1 95 ? 12.584 4.661 -24.581 1.00 96.50 95 ILE A C 1
ATOM 684 O O . ILE A 1 95 ? 13.277 5.023 -25.518 1.00 96.50 95 ILE A O 1
ATOM 688 N N . ALA A 1 96 ? 13.125 4.265 -23.429 1.00 97.12 96 ALA A N 1
ATOM 689 C CA . ALA A 1 96 ? 14.563 4.329 -23.177 1.00 97.12 96 ALA A CA 1
ATOM 690 C C . ALA A 1 96 ? 15.368 3.242 -23.917 1.00 97.12 96 ALA A C 1
ATOM 692 O O . ALA A 1 96 ? 16.577 3.393 -24.098 1.00 97.12 96 ALA A O 1
ATOM 693 N N . LEU A 1 97 ? 14.721 2.153 -24.352 1.00 96.62 97 LEU A N 1
ATOM 694 C CA . LEU A 1 97 ? 15.369 1.038 -25.048 1.00 96.62 97 LEU A CA 1
ATOM 695 C C . LEU A 1 97 ? 15.939 1.448 -26.410 1.00 96.62 97 LEU A C 1
ATOM 697 O O . LEU A 1 97 ? 16.928 0.854 -26.837 1.00 96.62 97 LEU A O 1
ATOM 701 N N . SER A 1 98 ? 15.356 2.456 -27.071 1.00 95.38 98 SER A N 1
ATOM 702 C CA . SER A 1 98 ? 15.907 2.996 -28.320 1.00 95.38 98 SER A CA 1
ATOM 703 C C . SER A 1 98 ? 17.232 3.722 -28.117 1.00 95.38 98 SER A C 1
ATOM 705 O O . SER A 1 98 ? 18.063 3.727 -29.021 1.00 95.38 98 SER A O 1
ATOM 707 N N . ASP A 1 99 ? 17.430 4.315 -26.939 1.00 96.19 99 ASP A N 1
ATOM 708 C CA . ASP A 1 99 ? 18.548 5.218 -26.678 1.00 96.19 99 ASP A CA 1
ATOM 709 C C . ASP A 1 99 ? 19.710 4.475 -26.023 1.00 96.19 99 ASP A C 1
ATOM 711 O O . ASP A 1 99 ? 20.852 4.543 -26.477 1.00 96.19 99 ASP A O 1
ATOM 715 N N . SER A 1 100 ? 19.434 3.740 -24.941 1.00 97.62 100 SER A N 1
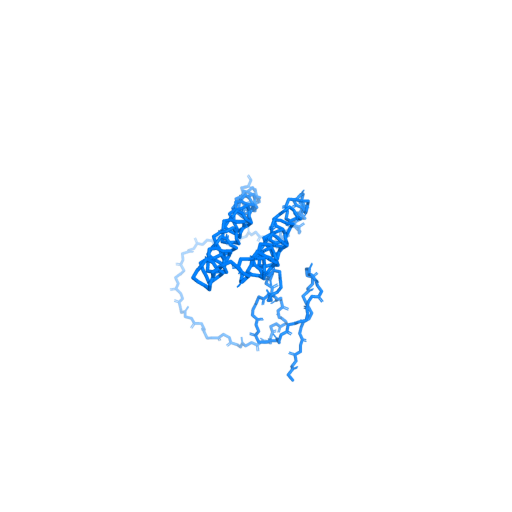ATOM 716 C CA . SER A 1 100 ? 20.439 2.892 -24.309 1.00 97.62 100 SER A CA 1
ATOM 717 C C . SER A 1 100 ? 19.820 1.784 -23.466 1.00 97.62 100 SER A C 1
ATOM 719 O O . SER A 1 100 ? 18.935 1.997 -22.635 1.00 97.62 100 SER A O 1
ATOM 721 N N . PHE A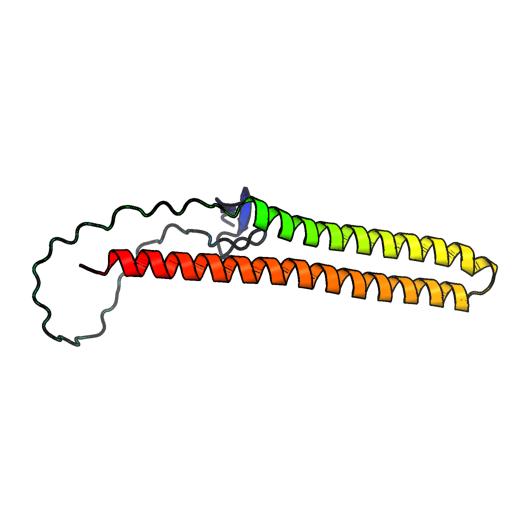 1 101 ? 20.379 0.583 -23.608 1.00 96.81 101 PHE A N 1
ATOM 722 C CA . PHE A 1 101 ? 19.968 -0.577 -22.823 1.00 96.81 101 PHE A CA 1
ATOM 723 C C . PHE A 1 101 ? 20.065 -0.323 -21.310 1.00 96.81 101 PHE A C 1
ATOM 725 O O . PHE A 1 101 ? 19.145 -0.652 -20.564 1.00 96.81 101 PHE A O 1
ATOM 732 N N . PHE A 1 102 ? 21.149 0.308 -20.846 1.00 97.50 102 PHE A N 1
ATOM 733 C CA . PHE A 1 102 ? 21.338 0.589 -19.421 1.00 97.50 102 PHE A CA 1
ATOM 734 C C . PHE A 1 102 ? 20.323 1.599 -18.873 1.00 97.50 102 PHE A C 1
ATOM 736 O O . PHE A 1 102 ? 19.845 1.401 -17.757 1.00 97.50 102 PHE A O 1
ATOM 743 N N . ALA A 1 103 ? 19.946 2.635 -19.635 1.00 96.06 103 ALA A N 1
ATOM 744 C CA . ALA A 1 103 ? 18.888 3.548 -19.202 1.00 96.06 103 ALA A CA 1
ATOM 745 C C . ALA A 1 103 ? 17.530 2.844 -19.149 1.00 96.06 103 ALA A C 1
ATOM 747 O O . ALA A 1 103 ? 16.786 3.051 -18.195 1.00 96.06 103 ALA A O 1
ATOM 748 N N . ALA A 1 104 ? 17.231 1.966 -20.112 1.00 97.06 104 ALA A N 1
ATOM 749 C CA . ALA A 1 104 ? 16.001 1.179 -20.106 1.00 97.06 104 ALA A CA 1
ATOM 750 C C . ALA A 1 104 ? 15.912 0.286 -18.862 1.00 97.06 104 ALA A C 1
ATOM 752 O O . ALA A 1 104 ? 14.947 0.368 -18.101 1.00 97.06 104 ALA A O 1
ATOM 753 N N . VAL A 1 105 ? 16.953 -0.509 -18.598 1.00 97.25 105 VAL A N 1
ATOM 754 C CA . VAL A 1 105 ? 17.025 -1.357 -17.398 1.00 97.25 105 VAL A CA 1
ATOM 755 C C . VAL A 1 105 ? 16.938 -0.513 -16.124 1.00 97.25 105 VAL A C 1
ATOM 757 O O . VAL A 1 105 ? 16.190 -0.861 -15.210 1.00 97.25 105 VAL A O 1
ATOM 760 N N . GLY A 1 106 ? 17.640 0.622 -16.074 1.00 96.62 106 GLY A N 1
ATOM 761 C CA . GLY A 1 106 ? 17.578 1.563 -14.957 1.00 96.62 106 GLY A CA 1
ATOM 762 C C . GLY A 1 106 ? 16.171 2.119 -14.718 1.00 96.62 106 GLY A C 1
ATOM 763 O O . GLY A 1 106 ? 15.721 2.154 -13.574 1.00 96.62 106 GLY A O 1
ATOM 764 N N . ALA A 1 107 ? 15.445 2.482 -15.778 1.00 95.81 107 ALA A N 1
ATOM 765 C CA . ALA A 1 107 ? 14.067 2.963 -15.699 1.00 95.81 107 ALA A CA 1
ATOM 766 C C . ALA A 1 107 ? 13.116 1.883 -15.164 1.00 95.81 107 ALA A C 1
ATOM 768 O O . ALA A 1 107 ? 12.288 2.169 -14.298 1.00 95.81 107 ALA A O 1
ATOM 769 N N . LEU A 1 108 ? 13.270 0.634 -15.616 1.00 96.88 108 LEU A N 1
ATOM 770 C CA . LEU A 1 108 ? 12.458 -0.486 -15.141 1.00 96.88 108 LEU A CA 1
ATOM 771 C C . LEU A 1 108 ? 12.704 -0.761 -13.650 1.00 96.88 108 LEU A C 1
ATOM 773 O O . LEU A 1 108 ? 11.756 -0.845 -12.870 1.00 96.88 108 LEU A O 1
ATOM 777 N N . ILE A 1 109 ? 13.972 -0.855 -13.236 1.00 97.75 109 ILE A N 1
ATOM 778 C CA . ILE A 1 109 ? 14.345 -1.078 -11.831 1.00 97.75 109 ILE A CA 1
ATOM 779 C C . ILE A 1 109 ? 13.851 0.081 -10.960 1.00 97.75 109 ILE A C 1
ATOM 781 O O . ILE A 1 109 ? 13.233 -0.150 -9.920 1.00 97.75 109 ILE A O 1
ATOM 785 N N . GLY A 1 110 ? 14.076 1.323 -11.397 1.00 96.56 110 GLY A N 1
ATOM 786 C CA . GLY A 1 110 ? 13.619 2.519 -10.694 1.00 96.56 110 GLY A CA 1
ATOM 787 C C . GLY A 1 110 ? 12.103 2.532 -10.503 1.00 96.56 110 GLY A C 1
ATOM 788 O O . GLY A 1 110 ? 11.628 2.776 -9.395 1.00 96.56 110 GLY A O 1
ATOM 789 N N . ALA A 1 111 ? 11.341 2.185 -11.542 1.00 97.44 111 ALA A N 1
ATOM 790 C CA . ALA A 1 111 ? 9.887 2.103 -11.464 1.00 97.44 111 ALA A CA 1
ATOM 791 C C . ALA A 1 111 ? 9.403 0.999 -10.514 1.00 97.44 111 ALA A C 1
ATOM 793 O O . ALA A 1 111 ? 8.470 1.230 -9.748 1.00 97.44 111 ALA A O 1
ATOM 794 N N . LEU A 1 112 ? 10.046 -0.175 -10.503 1.00 97.88 112 LEU A N 1
ATOM 795 C CA . LEU A 1 112 ? 9.703 -1.262 -9.577 1.00 97.88 112 LEU A CA 1
ATOM 796 C C . LEU A 1 112 ? 9.980 -0.886 -8.118 1.00 97.88 112 LEU A C 1
ATOM 798 O O . LEU A 1 112 ? 9.144 -1.137 -7.247 1.00 97.88 112 LEU A O 1
ATOM 802 N N . ILE A 1 113 ? 11.123 -0.253 -7.844 1.00 98.19 113 ILE A N 1
ATOM 803 C CA . ILE A 1 113 ? 11.455 0.248 -6.504 1.00 98.19 113 ILE A CA 1
ATOM 804 C C . ILE A 1 113 ? 10.429 1.301 -6.082 1.00 98.19 113 ILE A C 1
ATOM 806 O O . ILE A 1 113 ? 9.861 1.208 -4.993 1.00 98.19 113 ILE A O 1
ATOM 810 N N . TRP A 1 114 ? 10.136 2.263 -6.959 1.00 97.38 114 TRP A N 1
ATOM 811 C CA . TRP A 1 114 ? 9.167 3.319 -6.685 1.00 97.38 114 TRP A CA 1
ATOM 812 C C . TRP A 1 114 ? 7.757 2.771 -6.433 1.00 97.38 114 TRP A C 1
ATOM 814 O O . TRP A 1 114 ? 7.104 3.164 -5.463 1.00 97.38 114 TRP A O 1
ATOM 824 N N . ALA A 1 115 ? 7.305 1.818 -7.253 1.00 97.12 115 ALA A N 1
ATOM 825 C CA . ALA A 1 115 ? 6.031 1.127 -7.079 1.00 97.12 115 ALA A CA 1
ATOM 826 C C . ALA A 1 115 ? 5.975 0.392 -5.732 1.00 97.12 115 ALA A C 1
ATOM 828 O O . ALA A 1 115 ? 4.976 0.490 -5.021 1.00 97.12 115 ALA A O 1
ATOM 829 N N . THR A 1 116 ? 7.061 -0.286 -5.352 1.00 97.62 116 THR A N 1
ATOM 830 C CA . THR A 1 116 ? 7.162 -1.028 -4.087 1.00 97.62 116 THR A CA 1
ATOM 831 C C . THR A 1 116 ? 7.095 -0.093 -2.882 1.00 97.62 116 THR A C 1
ATOM 833 O O . THR A 1 116 ? 6.310 -0.329 -1.966 1.00 97.62 116 THR A O 1
ATOM 836 N N . ILE A 1 117 ? 7.868 0.996 -2.887 1.00 97.69 117 ILE A N 1
ATOM 837 C CA . ILE A 1 117 ? 7.861 1.993 -1.806 1.00 97.69 117 ILE A CA 1
ATOM 838 C C . ILE A 1 117 ? 6.474 2.627 -1.680 1.00 97.69 117 ILE A C 1
ATOM 840 O O . ILE A 1 117 ? 5.917 2.684 -0.585 1.00 97.69 117 ILE A O 1
ATOM 844 N N . THR A 1 118 ? 5.891 3.049 -2.804 1.00 94.81 118 THR A N 1
ATOM 845 C CA . THR A 1 118 ? 4.554 3.656 -2.842 1.00 94.81 118 THR A CA 1
ATOM 846 C C . THR A 1 118 ? 3.501 2.692 -2.298 1.00 94.81 118 THR A C 1
ATOM 848 O O . THR A 1 118 ? 2.694 3.074 -1.452 1.00 94.81 118 THR A O 1
ATOM 851 N N . TYR A 1 119 ? 3.540 1.426 -2.722 1.00 96.75 119 TYR A N 1
ATOM 852 C CA . TYR A 1 119 ? 2.653 0.380 -2.221 1.00 96.75 119 TYR A CA 1
ATOM 853 C C . TYR A 1 119 ? 2.766 0.208 -0.703 1.00 96.75 119 TYR A C 1
ATOM 855 O O . TYR A 1 119 ? 1.749 0.215 -0.009 1.00 96.75 119 TYR A O 1
ATOM 863 N N . ILE A 1 120 ? 3.992 0.086 -0.180 1.00 97.38 120 ILE A N 1
ATOM 864 C CA . ILE A 1 120 ? 4.238 -0.093 1.256 1.00 97.38 120 ILE A CA 1
ATOM 865 C C . ILE A 1 120 ? 3.717 1.110 2.043 1.00 97.38 120 ILE A C 1
ATOM 867 O O . ILE A 1 120 ? 3.010 0.915 3.028 1.00 97.38 120 ILE A O 1
ATOM 871 N N . LEU A 1 121 ? 4.006 2.339 1.604 1.00 96.06 121 LEU A N 1
ATOM 872 C CA . LEU A 1 121 ? 3.548 3.555 2.281 1.00 96.06 121 LEU A CA 1
ATOM 873 C C . LEU A 1 121 ? 2.020 3.610 2.372 1.00 96.06 121 LEU A C 1
ATOM 875 O O . LEU A 1 121 ? 1.473 3.770 3.463 1.00 96.06 121 LEU A O 1
ATOM 879 N N . TRP A 1 122 ? 1.323 3.402 1.252 1.00 93.75 122 TRP A N 1
ATOM 880 C CA . TRP A 1 122 ? -0.141 3.378 1.246 1.00 93.75 122 TRP A CA 1
ATOM 881 C C . TRP A 1 122 ? -0.710 2.231 2.082 1.00 93.75 122 TRP A C 1
ATOM 883 O O . TRP A 1 122 ? -1.716 2.411 2.771 1.00 93.75 122 TRP A O 1
ATOM 893 N N . ARG A 1 123 ? -0.062 1.060 2.070 1.00 93.50 123 ARG A N 1
ATOM 894 C CA . ARG A 1 123 ? -0.479 -0.077 2.892 1.00 93.50 123 ARG A CA 1
ATOM 895 C C . ARG A 1 123 ? -0.339 0.227 4.380 1.00 93.50 123 ARG A C 1
ATOM 897 O O . ARG A 1 123 ? -1.280 -0.030 5.124 1.00 93.50 123 ARG A O 1
ATOM 904 N N . VAL A 1 124 ? 0.788 0.799 4.801 1.00 95.75 124 VAL A N 1
ATOM 905 C CA . VAL A 1 124 ? 1.039 1.183 6.197 1.00 95.75 124 VAL A CA 1
ATOM 906 C C . VAL A 1 124 ? 0.014 2.210 6.670 1.00 95.75 124 VAL A C 1
ATOM 908 O O . VAL A 1 124 ? -0.520 2.054 7.763 1.00 95.75 124 VAL A O 1
ATOM 911 N N . ILE A 1 125 ? -0.324 3.203 5.841 1.00 93.25 125 ILE A N 1
ATOM 912 C CA . ILE A 1 125 ? -1.373 4.189 6.154 1.00 93.25 125 ILE A CA 1
ATOM 913 C C . ILE A 1 125 ? -2.743 3.508 6.313 1.00 93.25 125 ILE A C 1
ATOM 915 O O . ILE A 1 125 ? -3.478 3.798 7.252 1.00 93.25 125 ILE A O 1
ATOM 919 N N . GLY A 1 126 ? -3.094 2.576 5.423 1.00 90.88 126 GLY A N 1
ATOM 920 C CA . GLY A 1 126 ? -4.358 1.841 5.524 1.00 90.88 126 GLY A CA 1
ATOM 921 C C . GLY A 1 126 ? -4.457 0.976 6.788 1.00 90.88 126 GLY A C 1
ATOM 922 O O . GLY A 1 126 ? -5.505 0.946 7.432 1.00 90.88 126 GLY A O 1
ATOM 923 N N . GLU A 1 127 ? -3.374 0.288 7.162 1.00 92.38 127 GLU A N 1
ATOM 924 C CA . GLU A 1 127 ? -3.333 -0.518 8.390 1.00 92.38 127 GLU A CA 1
ATOM 925 C C . GLU A 1 127 ? -3.319 0.345 9.657 1.00 92.38 127 GLU A C 1
ATOM 927 O O . GLU A 1 127 ? -3.999 0.007 10.624 1.00 92.38 127 GLU A O 1
ATOM 932 N N . SER A 1 128 ? -2.605 1.476 9.661 1.00 94.12 128 SER A N 1
ATOM 933 C CA . SER A 1 128 ? -2.533 2.347 10.838 1.00 94.12 128 SER A CA 1
ATOM 934 C C . SER A 1 128 ? -3.894 2.941 11.196 1.00 94.12 128 SER A C 1
ATOM 936 O O . SER A 1 128 ? -4.267 2.944 12.368 1.00 94.12 128 SER A O 1
ATOM 938 N N . ILE A 1 129 ? -4.676 3.362 10.196 1.00 92.50 129 ILE A N 1
ATOM 939 C CA . ILE A 1 129 ? -6.049 3.843 10.399 1.00 92.50 129 ILE A CA 1
ATOM 940 C C . ILE A 1 129 ? -6.923 2.731 10.990 1.00 92.50 129 ILE A C 1
ATOM 942 O O . ILE A 1 129 ? -7.661 2.980 11.938 1.00 92.50 129 ILE A O 1
ATOM 946 N N . SER A 1 130 ? -6.817 1.502 10.472 1.00 88.94 130 SER A N 1
ATOM 947 C CA . SER A 1 130 ? -7.597 0.366 10.979 1.00 88.94 130 SER A CA 1
ATOM 948 C C . SER A 1 130 ? -7.306 0.092 12.456 1.00 88.94 130 SER A C 1
ATOM 950 O O . SER A 1 130 ? -8.234 -0.046 13.244 1.00 88.94 130 SER A O 1
ATOM 952 N N . VAL A 1 131 ? -6.028 0.070 12.843 1.00 92.75 131 VAL A N 1
ATOM 953 C CA . VAL A 1 131 ? -5.620 -0.192 14.232 1.00 92.75 131 VAL A CA 1
ATOM 954 C C . VAL A 1 131 ? -6.110 0.902 15.180 1.00 92.75 131 VAL A C 1
ATOM 956 O O . VAL A 1 131 ? -6.546 0.602 16.289 1.00 92.75 131 VAL A O 1
ATOM 959 N N . LEU A 1 132 ? -6.062 2.169 14.761 1.00 92.31 132 LEU A N 1
ATOM 960 C CA . LEU A 1 132 ? -6.553 3.277 15.583 1.00 92.31 132 LEU A CA 1
ATOM 961 C C . LEU A 1 132 ? -8.058 3.161 15.861 1.00 92.31 132 LEU A C 1
ATOM 963 O O . LEU A 1 132 ? -8.478 3.356 17.002 1.00 92.31 132 LEU A O 1
ATOM 967 N N . LEU A 1 133 ? -8.849 2.790 14.850 1.00 87.50 133 LEU A N 1
ATOM 968 C CA . LEU A 1 133 ? -10.292 2.581 15.003 1.00 87.50 133 LEU A CA 1
ATOM 969 C C . LEU A 1 133 ? -10.603 1.399 15.927 1.00 87.50 133 LEU A C 1
ATOM 971 O O . LEU A 1 133 ? -11.480 1.505 16.783 1.00 87.50 133 LEU A O 1
ATOM 975 N N . ASP A 1 134 ? -9.841 0.310 15.818 1.00 87.69 134 ASP A N 1
ATOM 976 C CA . ASP A 1 134 ? -10.014 -0.863 16.678 1.00 87.69 134 ASP A CA 1
ATOM 977 C C . ASP A 1 134 ? -9.729 -0.535 18.159 1.00 87.69 134 ASP A C 1
ATOM 979 O O . ASP A 1 134 ? -10.431 -1.010 19.057 1.00 87.69 134 ASP A O 1
ATOM 983 N N . ILE A 1 135 ? -8.722 0.306 18.436 1.00 92.56 135 ILE A N 1
ATOM 984 C CA . ILE A 1 135 ? -8.409 0.770 19.800 1.00 92.56 135 ILE A CA 1
ATOM 985 C C . ILE A 1 135 ? -9.555 1.618 20.358 1.00 92.56 135 ILE A C 1
ATOM 987 O O . ILE A 1 135 ? -9.951 1.429 21.515 1.00 92.56 135 ILE A O 1
ATOM 991 N N . GLU A 1 136 ? -10.094 2.536 19.554 1.00 91.81 136 GLU A N 1
ATOM 992 C CA . GLU A 1 136 ? -11.231 3.369 19.949 1.00 91.81 136 GLU A CA 1
ATOM 993 C C . GLU A 1 136 ? -12.448 2.498 20.286 1.00 91.81 136 GLU A C 1
ATOM 995 O O . GLU A 1 136 ? -13.042 2.642 21.360 1.00 91.81 136 GLU A O 1
ATOM 1000 N N . GLU A 1 137 ? -12.780 1.535 19.422 1.00 86.69 137 GLU A N 1
ATOM 1001 C CA . GLU A 1 137 ? -13.924 0.653 19.636 1.00 86.69 137 GLU A CA 1
ATOM 1002 C C . GLU A 1 137 ? -13.751 -0.223 20.883 1.00 86.69 137 GLU A C 1
ATOM 1004 O O . GLU A 1 137 ? -14.681 -0.354 21.686 1.00 86.69 137 GLU A O 1
ATOM 1009 N N . ASN A 1 138 ? -12.560 -0.788 21.095 1.00 89.12 138 ASN A N 1
ATOM 1010 C CA . ASN A 1 138 ? -12.291 -1.615 22.267 1.00 89.12 138 ASN A CA 1
ATOM 1011 C C . ASN A 1 138 ? -12.363 -0.804 23.570 1.00 89.12 138 ASN A C 1
ATOM 1013 O O . ASN A 1 138 ? -12.939 -1.262 24.558 1.00 89.12 138 ASN A O 1
ATOM 1017 N N . THR A 1 139 ? -11.846 0.427 23.562 1.00 92.31 139 THR A N 1
ATOM 1018 C CA . THR A 1 139 ? -11.934 1.339 24.713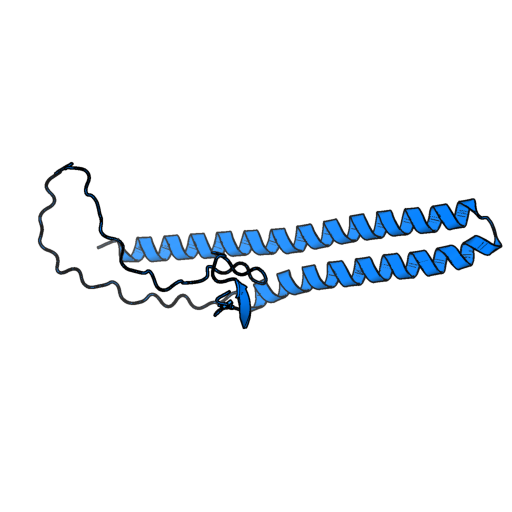 1.00 92.31 139 THR A CA 1
ATOM 1019 C C . THR A 1 139 ? -13.392 1.663 25.038 1.00 92.31 139 THR A C 1
ATOM 1021 O O . THR A 1 139 ? -13.802 1.624 26.199 1.00 92.31 139 THR A O 1
ATOM 1024 N N . ARG A 1 140 ? -14.215 1.903 24.011 1.00 87.19 140 ARG A N 1
ATOM 1025 C CA . ARG A 1 140 ? -15.647 2.182 24.169 1.00 87.19 140 ARG A CA 1
ATOM 1026 C C . ARG A 1 140 ? -16.412 0.974 24.711 1.00 87.19 140 ARG A C 1
ATOM 1028 O O . ARG A 1 140 ? -17.211 1.119 25.632 1.00 87.19 140 ARG A O 1
ATOM 1035 N N . ARG A 1 141 ? -16.127 -0.225 24.191 1.00 84.12 141 ARG A N 1
ATOM 1036 C CA . ARG A 1 141 ? -16.670 -1.495 24.704 1.00 84.12 141 ARG A CA 1
ATOM 1037 C C . ARG A 1 141 ? -16.314 -1.690 26.175 1.00 84.12 141 ARG A C 1
ATOM 1039 O O . ARG A 1 141 ? -17.200 -1.976 26.978 1.00 84.12 141 ARG A O 1
ATOM 1046 N N . ALA A 1 142 ? -15.051 -1.481 26.542 1.00 89.38 142 ALA A N 1
ATOM 1047 C CA . ALA A 1 142 ? -14.603 -1.590 27.926 1.00 89.38 142 ALA A CA 1
ATOM 1048 C C . ALA A 1 142 ? -15.351 -0.616 28.852 1.00 89.38 142 ALA A C 1
ATOM 1050 O O . ALA A 1 142 ? -15.814 -1.035 29.911 1.00 89.38 142 ALA A O 1
ATOM 1051 N N . ALA A 1 143 ? -15.547 0.638 28.430 1.00 90.62 143 ALA A N 1
ATOM 1052 C CA . ALA A 1 143 ? -16.321 1.620 29.190 1.00 90.62 143 ALA A CA 1
ATOM 1053 C C . ALA A 1 143 ? -17.774 1.162 29.416 1.00 90.62 143 ALA A C 1
ATOM 1055 O O . ALA A 1 143 ? -18.230 1.138 30.556 1.00 90.62 143 ALA A O 1
ATOM 1056 N N . THR A 1 144 ? -18.464 0.689 28.370 1.00 87.25 144 THR A N 1
ATOM 1057 C CA . THR A 1 144 ? -19.854 0.206 28.508 1.00 87.25 144 THR A CA 1
ATOM 1058 C C . THR A 1 144 ? -19.979 -0.996 29.449 1.00 87.25 144 THR A C 1
ATOM 1060 O O . THR A 1 144 ? -20.934 -1.087 30.212 1.00 87.25 144 THR A O 1
ATOM 1063 N N . ILE A 1 145 ? -18.999 -1.906 29.451 1.00 86.88 145 ILE A N 1
ATOM 1064 C CA . ILE A 1 145 ? -18.991 -3.066 30.356 1.00 86.88 145 ILE A CA 1
ATOM 1065 C C . ILE A 1 145 ? -18.788 -2.625 31.812 1.00 86.88 145 ILE A C 1
ATOM 1067 O O . ILE A 1 145 ? -19.347 -3.244 32.716 1.00 86.88 145 ILE A O 1
ATOM 1071 N N . LEU A 1 146 ? -17.985 -1.585 32.056 1.00 88.50 146 LEU A N 1
ATOM 1072 C CA . LEU A 1 146 ? -17.766 -1.044 33.399 1.00 88.50 146 LEU A CA 1
ATOM 1073 C C . LEU A 1 146 ? -19.011 -0.337 33.936 1.00 88.50 146 LEU A C 1
ATOM 1075 O O . LEU A 1 146 ? -19.380 -0.576 35.083 1.00 88.50 146 LEU A O 1
ATOM 1079 N N . GLU A 1 147 ? -19.687 0.459 33.106 1.00 89.56 147 GLU A N 1
ATOM 1080 C CA . GLU A 1 147 ? -20.957 1.108 33.464 1.00 89.56 147 GLU A CA 1
ATOM 1081 C C . GLU A 1 147 ? -22.015 0.084 33.891 1.00 89.56 147 GLU A C 1
ATOM 1083 O O . GLU A 1 147 ? -22.721 0.296 34.867 1.00 89.56 147 GLU A O 1
ATOM 1088 N N . GLN A 1 148 ? -22.070 -1.076 33.229 1.00 88.44 148 GLN A N 1
ATOM 1089 C CA . GLN A 1 148 ? -22.989 -2.160 33.595 1.00 88.44 148 GLN A CA 1
ATOM 1090 C C . GLN A 1 148 ? -22.649 -2.883 34.905 1.00 88.44 148 GLN A C 1
ATOM 1092 O O . GLN A 1 148 ? -23.477 -3.640 35.409 1.00 88.44 148 GLN A O 1
ATOM 1097 N N . ARG A 1 149 ? -21.430 -2.721 35.432 1.00 86.94 149 ARG A N 1
ATOM 1098 C CA . ARG A 1 149 ? -20.973 -3.375 36.671 1.00 86.94 149 ARG A CA 1
ATOM 1099 C C . ARG A 1 149 ? -21.048 -2.472 37.899 1.00 86.94 149 ARG A C 1
ATOM 1101 O O . ARG A 1 149 ? -20.857 -2.973 39.005 1.00 86.94 149 ARG A O 1
ATOM 1108 N N . LEU A 1 150 ? -21.269 -1.172 37.716 1.00 82.31 150 LEU A N 1
ATOM 1109 C CA . LEU A 1 150 ? -21.444 -0.223 38.811 1.00 82.31 150 LEU A CA 1
ATOM 1110 C C . LEU A 1 150 ? -22.909 -0.293 39.299 1.00 82.31 150 LEU A C 1
ATOM 1112 O O . LEU A 1 150 ? -23.804 -0.138 38.468 1.00 82.31 150 LEU A O 1
ATOM 1116 N N . PRO A 1 151 ? -23.157 -0.601 40.589 1.00 69.62 151 PRO A N 1
ATOM 1117 C CA . PRO A 1 151 ? -24.501 -0.692 41.167 1.00 69.62 151 PRO A CA 1
ATOM 1118 C C . PRO A 1 151 ? -25.185 0.670 41.337 1.00 69.62 151 PRO A C 1
ATOM 1120 O O . PRO A 1 151 ? -24.468 1.683 41.517 1.00 69.62 151 PRO A O 1
#

Nearest PDB structures (foldseek):
  8dbq-assembly1_S  TM=6.212E-01  e=3.347E+00  Escherichia coli
  6zvt-assembly1_A  TM=5.481E-01  e=8.755E+00  Nostoc punctiforme
  7qhm-assembly1_J  TM=4.367E-01  e=7.763E+00  Corynebacterium glutamicum ATCC 13032
  8qhv-assembly1_0  TM=3.774E-01  e=8.755E+00  Synechocystis sp. PCC 6803
  7o40-assembly1_A  TM=3.270E-01  e=9.297E+00  Synechocystis sp. PCC 6803 substr. Kazusa